Protein AF-A0A6G3WP24-F1 (afdb_monomer_lite)

pLDDT: mean 85.54, std 13.23, range [47.09, 96.5]

Radius of gyration: 17.15 Å; chains: 1; bounding box: 43×30×39 Å

Organism: NCBI:txid2706086

Sequence (92 aa):
MLHALGFPAAGGDRRLMAAVAIDTLGTGTWVPVSLLYFLRTTPLSLVDVGLALSVASLLALPLTAVAGQCVDRFGAKRVLQAGNVLQCAGFA

Secondary structure (DSSP, 8-state):
--GGG------S-HHHHHHHHHHHHHHHHHHHHHHHHHHHHSS--HHHHHHHHHHHHHHHHHHHHHHHHHHHHH-HHHHHHHHHHHHHHHH-

Foldseek 3Di:
DPVVPPDDPPPDDPPVVVVVVVVCVCVVVCLVVVLVCCVVPHPDDNVRSVVVVVVVVVVVVVVVVVLVVCCVVVNDPVSVVVVVVVVVVVVD

Structure (mmCIF, N/CA/C/O backbone):
data_AF-A0A6G3WP24-F1
#
_entry.id   AF-A0A6G3WP24-F1
#
loop_
_atom_site.group_PDB
_atom_site.id
_atom_site.type_symbol
_atom_site.label_atom_id
_atom_site.label_alt_id
_atom_site.label_comp_id
_atom_site.label_asym_id
_atom_site.label_entity_id
_atom_site.label_seq_id
_atom_site.pdbx_PDB_ins_code
_atom_site.Cartn_x
_atom_site.Cartn_y
_atom_site.Cartn_z
_atom_site.occupancy
_atom_site.B_iso_or_equiv
_atom_site.auth_seq_id
_atom_site.auth_comp_id
_atom_site.auth_asym_id
_atom_site.auth_atom_id
_atom_site.pdbx_PDB_model_num
ATOM 1 N N . MET A 1 1 ? 28.444 18.056 -6.933 1.00 47.75 1 MET A N 1
ATOM 2 C CA . MET A 1 1 ? 28.025 17.653 -5.569 1.00 47.75 1 MET A CA 1
ATOM 3 C C . MET A 1 1 ? 26.674 16.913 -5.498 1.00 47.75 1 MET A C 1
ATOM 5 O O . MET A 1 1 ? 26.225 16.645 -4.399 1.00 47.75 1 MET A O 1
ATOM 9 N N . LEU A 1 2 ? 26.046 16.498 -6.613 1.00 50.94 2 LEU A N 1
ATOM 10 C CA . LEU A 1 2 ? 24.771 15.743 -6.596 1.00 50.94 2 LEU A CA 1
ATOM 11 C C . LEU A 1 2 ? 24.930 14.225 -6.826 1.00 50.94 2 LEU A C 1
ATOM 13 O O . LEU A 1 2 ? 23.975 13.476 -6.682 1.00 50.94 2 LEU A O 1
ATOM 17 N N . HIS A 1 3 ? 26.143 13.763 -7.143 1.00 47.09 3 HIS A N 1
ATOM 18 C CA . HIS A 1 3 ? 26.437 12.357 -7.452 1.00 47.09 3 HIS A CA 1
ATOM 19 C C . HIS A 1 3 ? 26.738 11.493 -6.210 1.00 47.09 3 HIS A C 1
ATOM 21 O O . HIS A 1 3 ? 26.861 10.281 -6.321 1.00 47.09 3 HIS A O 1
ATOM 27 N N . ALA A 1 4 ? 26.861 12.108 -5.027 1.00 57.75 4 ALA A N 1
ATOM 28 C CA . ALA A 1 4 ? 27.170 11.416 -3.770 1.00 57.75 4 ALA A CA 1
ATOM 29 C C . ALA A 1 4 ? 25.919 10.905 -3.026 1.00 57.75 4 ALA A C 1
ATOM 31 O O . ALA A 1 4 ? 26.041 10.198 -2.035 1.00 57.75 4 ALA A O 1
ATOM 32 N N . LEU A 1 5 ? 24.720 11.256 -3.504 1.00 61.69 5 LEU A N 1
ATOM 33 C CA . LEU A 1 5 ? 23.438 10.914 -2.877 1.00 61.69 5 LEU A CA 1
ATOM 34 C C . LEU A 1 5 ? 22.806 9.619 -3.418 1.00 61.69 5 LEU A C 1
ATOM 36 O O . LEU A 1 5 ? 21.693 9.286 -3.032 1.00 61.69 5 LEU A O 1
ATOM 40 N N . GLY A 1 6 ? 23.484 8.888 -4.312 1.00 55.19 6 GLY A N 1
ATOM 41 C CA . GLY A 1 6 ? 22.972 7.612 -4.827 1.00 55.19 6 GLY A CA 1
ATOM 42 C C . GLY A 1 6 ? 21.742 7.742 -5.729 1.00 55.19 6 GLY A C 1
ATOM 43 O O . GLY A 1 6 ? 21.057 6.752 -5.973 1.00 55.19 6 GLY A O 1
ATOM 44 N N . PHE A 1 7 ? 21.454 8.939 -6.248 1.00 52.03 7 PHE A N 1
ATOM 45 C CA . PHE A 1 7 ? 20.438 9.087 -7.280 1.00 52.03 7 PHE A CA 1
ATOM 46 C C . PHE A 1 7 ? 20.913 8.345 -8.537 1.00 52.03 7 PHE A C 1
ATOM 48 O O . PHE A 1 7 ? 21.997 8.668 -9.038 1.00 52.03 7 PHE A O 1
ATOM 55 N N . PRO A 1 8 ? 20.151 7.363 -9.061 1.00 54.09 8 PRO A N 1
ATOM 56 C CA . PRO A 1 8 ? 20.447 6.797 -10.370 1.00 54.09 8 PRO A CA 1
ATOM 57 C C . PRO A 1 8 ? 20.532 7.950 -11.370 1.00 54.09 8 PRO A C 1
ATOM 59 O O . PRO A 1 8 ? 19.818 8.944 -11.217 1.00 54.09 8 PRO A O 1
ATOM 62 N N . ALA A 1 9 ? 21.420 7.846 -12.362 1.00 52.38 9 ALA A N 1
ATOM 63 C CA . ALA A 1 9 ? 21.593 8.843 -13.416 1.00 52.38 9 ALA A CA 1
ATOM 64 C C . ALA A 1 9 ? 20.325 8.922 -14.289 1.00 52.38 9 ALA A C 1
ATOM 66 O O . ALA A 1 9 ? 20.289 8.480 -15.431 1.00 52.38 9 ALA A O 1
ATOM 67 N N . ALA A 1 10 ? 19.249 9.465 -13.729 1.00 54.56 10 ALA A N 1
ATOM 68 C CA . ALA A 1 10 ? 17.978 9.699 -14.375 1.00 54.56 10 ALA A CA 1
ATOM 69 C C . ALA A 1 10 ? 18.069 11.035 -15.115 1.00 54.56 10 ALA A C 1
ATOM 71 O O . ALA A 1 10 ? 17.431 12.025 -14.756 1.00 54.56 10 ALA A O 1
ATOM 72 N N . GLY A 1 11 ? 18.896 11.070 -16.161 1.00 50.91 11 GLY A N 1
ATOM 73 C CA . GLY A 1 11 ? 18.672 12.013 -17.248 1.00 50.91 11 GLY A CA 1
ATOM 74 C C . GLY A 1 11 ? 17.336 11.648 -17.892 1.00 50.91 11 GLY A C 1
ATOM 75 O O . GLY A 1 11 ? 17.282 10.714 -18.682 1.00 50.91 11 GLY A O 1
ATOM 76 N N . GLY A 1 12 ? 16.245 12.301 -17.483 1.00 59.97 12 GLY A N 1
ATOM 77 C CA . GLY A 1 12 ? 14.917 11.989 -18.015 1.00 59.97 12 GLY A CA 1
ATOM 78 C C . GLY A 1 12 ? 13.761 12.724 -17.352 1.00 59.97 12 GLY A C 1
ATOM 79 O O . GLY A 1 12 ? 13.200 13.620 -17.964 1.00 59.97 12 GLY A O 1
ATOM 80 N N . ASP A 1 13 ? 13.388 12.398 -16.111 1.00 68.94 13 ASP A N 1
ATOM 81 C CA . ASP A 1 13 ? 12.090 12.858 -15.597 1.00 68.94 13 ASP A CA 1
ATOM 82 C C . ASP A 1 13 ? 12.098 13.223 -14.108 1.00 68.94 13 ASP A C 1
ATOM 84 O O . ASP A 1 13 ? 11.751 12.430 -13.231 1.00 68.94 13 ASP A O 1
ATOM 88 N N . ARG A 1 14 ? 12.362 14.508 -13.819 1.00 77.62 14 ARG A N 1
ATOM 89 C CA . ARG A 1 14 ? 12.018 15.145 -12.526 1.00 77.62 14 ARG A CA 1
ATOM 90 C C . ARG A 1 14 ? 10.566 14.870 -12.117 1.00 77.62 14 ARG A C 1
ATOM 92 O O . ARG A 1 14 ? 10.264 14.827 -10.930 1.00 77.62 14 ARG A O 1
ATOM 99 N N . ARG A 1 15 ? 9.679 14.677 -13.099 1.00 80.31 15 ARG A N 1
ATOM 100 C CA . ARG A 1 15 ? 8.270 14.315 -12.908 1.00 80.31 15 ARG A CA 1
ATOM 101 C C . ARG A 1 15 ? 8.093 12.938 -12.279 1.00 80.31 15 ARG A C 1
ATOM 103 O O . ARG A 1 15 ? 7.291 12.813 -11.364 1.00 80.31 15 ARG A O 1
ATOM 110 N N . LEU A 1 16 ? 8.852 11.938 -12.726 1.00 79.69 16 LEU A N 1
ATOM 111 C CA . LEU A 1 16 ? 8.801 10.591 -12.158 1.00 79.69 16 LEU A CA 1
ATOM 112 C C . LEU A 1 16 ? 9.283 10.608 -10.706 1.00 79.69 16 LEU A C 1
ATOM 114 O O . LEU A 1 16 ? 8.633 10.045 -9.835 1.00 79.69 16 LEU A O 1
ATOM 118 N N . MET A 1 17 ? 10.374 11.327 -10.437 1.00 81.88 17 MET A N 1
ATOM 119 C CA . MET A 1 17 ? 10.908 11.466 -9.080 1.00 81.88 17 MET A CA 1
ATOM 120 C C . MET A 1 17 ? 9.915 12.164 -8.148 1.00 81.88 17 MET A C 1
ATOM 122 O O . MET A 1 17 ? 9.692 11.701 -7.035 1.00 81.88 17 MET A O 1
ATOM 126 N N . ALA A 1 18 ? 9.275 13.243 -8.610 1.00 87.56 18 ALA A N 1
ATOM 127 C CA . ALA A 1 18 ? 8.226 13.914 -7.849 1.00 87.56 18 ALA A CA 1
ATOM 128 C C . ALA A 1 18 ? 7.016 12.997 -7.607 1.00 87.56 18 ALA A C 1
ATOM 130 O O . ALA A 1 18 ? 6.498 12.969 -6.496 1.00 87.56 18 ALA A O 1
ATOM 131 N N . ALA A 1 19 ? 6.594 12.223 -8.612 1.00 85.12 19 ALA A N 1
ATOM 132 C CA . ALA A 1 19 ? 5.488 11.280 -8.477 1.00 85.12 19 ALA A CA 1
ATOM 133 C C . ALA A 1 19 ? 5.792 10.191 -7.438 1.00 85.12 19 ALA A C 1
ATOM 135 O O . ALA A 1 19 ? 4.983 9.969 -6.545 1.00 85.12 19 ALA A O 1
ATOM 136 N N . VAL A 1 20 ? 6.980 9.581 -7.498 1.00 86.12 20 VAL A N 1
ATOM 137 C CA . VAL A 1 20 ? 7.421 8.572 -6.521 1.00 86.12 20 VAL A CA 1
ATOM 138 C C . VAL A 1 20 ? 7.551 9.173 -5.122 1.00 86.12 20 VAL A C 1
ATOM 140 O O . VAL A 1 20 ? 7.156 8.541 -4.145 1.00 86.12 20 VAL A O 1
ATOM 143 N N . ALA A 1 21 ? 8.062 10.402 -5.004 1.00 88.62 21 ALA A N 1
ATOM 144 C CA . ALA A 1 21 ? 8.154 11.086 -3.718 1.00 88.62 21 ALA A CA 1
ATOM 145 C C . ALA A 1 21 ? 6.767 11.325 -3.101 1.00 88.62 21 ALA A C 1
ATOM 147 O O . ALA A 1 21 ? 6.561 11.012 -1.932 1.00 88.62 21 ALA A O 1
ATOM 148 N N . ILE A 1 22 ? 5.813 11.838 -3.885 1.00 90.62 22 ILE A N 1
ATOM 149 C CA . ILE A 1 22 ? 4.430 12.058 -3.438 1.00 90.62 22 ILE A CA 1
ATOM 150 C C . ILE A 1 22 ? 3.783 10.732 -3.025 1.00 90.62 22 ILE A C 1
ATOM 152 O O . ILE A 1 22 ? 3.191 10.656 -1.950 1.00 90.62 22 ILE A O 1
ATOM 156 N N . ASP A 1 23 ? 3.935 9.693 -3.844 1.00 86.62 23 ASP A N 1
ATOM 157 C CA . ASP A 1 23 ? 3.390 8.357 -3.591 1.00 86.62 23 ASP A CA 1
ATOM 158 C C . ASP A 1 23 ? 3.939 7.743 -2.293 1.00 86.62 23 ASP A C 1
ATOM 160 O O . ASP A 1 23 ? 3.180 7.298 -1.428 1.00 86.62 23 ASP A O 1
ATOM 164 N N . THR A 1 24 ? 5.259 7.811 -2.102 1.00 87.25 24 THR A N 1
ATOM 165 C CA . THR A 1 24 ? 5.923 7.254 -0.916 1.00 87.25 24 THR A CA 1
ATOM 166 C C . THR A 1 24 ? 5.545 8.030 0.346 1.00 87.25 24 THR A C 1
ATOM 168 O O . THR A 1 24 ? 5.301 7.427 1.391 1.00 87.25 24 THR A O 1
ATOM 171 N N . LEU A 1 25 ? 5.454 9.363 0.264 1.00 92.06 25 LEU A N 1
ATOM 172 C CA . LEU A 1 25 ? 5.019 10.202 1.384 1.00 92.06 25 LEU A CA 1
ATOM 173 C C . LEU A 1 25 ? 3.565 9.925 1.764 1.00 92.06 25 LEU A C 1
ATOM 175 O O . LEU A 1 25 ? 3.267 9.767 2.950 1.00 92.06 25 LEU A O 1
ATOM 179 N N . GLY A 1 26 ? 2.673 9.842 0.774 1.00 87.62 26 GLY A N 1
ATOM 180 C CA . GLY A 1 26 ? 1.267 9.517 0.992 1.00 87.62 26 GLY A CA 1
ATOM 181 C C . GLY A 1 26 ? 1.112 8.154 1.659 1.00 87.62 26 GLY A C 1
ATOM 182 O O . GLY A 1 26 ? 0.528 8.057 2.738 1.00 87.62 26 GLY A O 1
ATOM 183 N N . THR A 1 27 ? 1.726 7.125 1.075 1.00 86.44 27 THR A N 1
ATOM 184 C CA . THR A 1 27 ? 1.674 5.750 1.591 1.00 86.44 27 THR A CA 1
ATOM 185 C C . THR A 1 27 ? 2.279 5.639 2.993 1.00 86.44 27 THR A C 1
ATOM 187 O O . THR A 1 27 ? 1.676 5.038 3.883 1.00 86.44 27 THR A O 1
ATOM 190 N N . GLY A 1 28 ? 3.437 6.266 3.232 1.00 87.50 28 GLY A N 1
ATOM 191 C CA . GLY A 1 28 ? 4.110 6.242 4.533 1.00 87.50 28 GLY A CA 1
ATOM 192 C C . GLY A 1 28 ? 3.341 6.976 5.634 1.00 87.50 28 GLY A C 1
ATOM 193 O O . GLY A 1 28 ? 3.348 6.545 6.786 1.00 87.50 28 GLY A O 1
ATOM 194 N N . THR A 1 29 ? 2.638 8.056 5.284 1.00 91.88 29 THR A N 1
ATOM 195 C CA . THR A 1 29 ? 1.833 8.835 6.240 1.00 91.88 29 THR A CA 1
ATOM 196 C C . THR A 1 29 ? 0.487 8.175 6.523 1.00 91.88 29 THR A C 1
ATOM 198 O O . THR A 1 29 ? -0.055 8.325 7.618 1.00 91.88 29 THR A O 1
ATOM 201 N N . TRP A 1 30 ? -0.055 7.425 5.563 1.00 88.88 30 TRP A N 1
ATOM 202 C CA . TRP A 1 30 ? -1.372 6.810 5.685 1.00 88.88 30 TRP A CA 1
ATOM 203 C C . TRP A 1 30 ? -1.457 5.835 6.865 1.00 88.88 30 TRP A C 1
ATOM 205 O O . TRP A 1 30 ? -2.362 5.971 7.681 1.00 88.88 30 TRP A O 1
ATOM 215 N N . VAL A 1 31 ? -0.487 4.927 7.020 1.00 88.56 31 VAL A N 1
ATOM 216 C CA . VAL A 1 31 ? -0.490 3.884 8.068 1.00 88.56 31 VAL A CA 1
ATOM 217 C C . VAL A 1 31 ? -0.628 4.436 9.501 1.00 88.56 31 VAL A C 1
ATOM 219 O O . VAL A 1 31 ? -1.521 3.988 10.228 1.00 88.56 31 VAL A O 1
ATOM 222 N N . PRO A 1 32 ? 0.207 5.392 9.964 1.00 90.94 32 PRO A N 1
ATOM 223 C CA . PRO A 1 32 ? 0.064 5.938 11.314 1.00 90.94 32 PRO A CA 1
ATOM 224 C C . PRO A 1 32 ? -1.229 6.745 11.485 1.00 90.94 32 PRO A C 1
ATOM 226 O O . PRO A 1 32 ? -1.855 6.681 12.545 1.00 90.94 32 PRO A O 1
ATOM 229 N N . VAL A 1 33 ? -1.661 7.473 10.450 1.00 92.50 33 VAL A N 1
ATOM 230 C CA . VAL A 1 33 ? -2.905 8.256 10.489 1.00 92.50 33 VAL A CA 1
ATOM 231 C C . VAL A 1 33 ? -4.128 7.341 10.577 1.00 92.50 33 VAL A C 1
ATOM 233 O O . VAL A 1 33 ? -4.994 7.573 11.422 1.00 92.50 33 VAL A O 1
ATOM 236 N N . SER A 1 34 ? -4.191 6.277 9.771 1.00 88.94 34 SER A N 1
ATOM 237 C CA . SER A 1 34 ? -5.294 5.311 9.789 1.00 88.94 34 SER A CA 1
ATOM 238 C C . SER A 1 34 ? -5.364 4.561 11.115 1.00 88.94 34 SER A C 1
ATOM 240 O O . SER A 1 34 ? -6.451 4.372 11.655 1.00 88.94 34 SER A O 1
ATOM 242 N N . LEU A 1 35 ? -4.213 4.180 11.680 1.00 91.12 35 LEU A N 1
ATOM 243 C CA . LEU A 1 35 ? -4.144 3.523 12.986 1.00 91.12 35 LEU A CA 1
ATOM 244 C C . LEU A 1 35 ? -4.757 4.401 14.086 1.00 91.12 35 LEU A C 1
ATOM 246 O O . LEU A 1 35 ? -5.622 3.943 14.833 1.00 91.12 35 LEU A O 1
ATOM 250 N N . LEU A 1 36 ? -4.340 5.669 14.165 1.00 92.50 36 LEU A N 1
ATOM 251 C CA . LEU A 1 36 ? -4.884 6.615 15.141 1.00 92.50 36 LEU A CA 1
ATOM 252 C C . LEU A 1 36 ? -6.369 6.890 14.909 1.00 92.50 36 LEU A C 1
ATOM 254 O O . LEU A 1 36 ? -7.118 6.985 15.880 1.00 92.50 36 LEU A O 1
ATOM 258 N N . TYR A 1 37 ? -6.790 7.002 13.648 1.00 92.06 37 TYR A N 1
ATOM 259 C CA . TYR A 1 37 ? -8.195 7.161 13.295 1.00 92.06 37 TYR A CA 1
ATOM 260 C C . TYR A 1 37 ? -9.018 5.988 13.831 1.00 92.06 37 TYR A C 1
ATOM 262 O O . TYR A 1 37 ? -9.882 6.212 14.673 1.00 92.06 37 TYR A O 1
ATOM 270 N N . PHE A 1 38 ? -8.700 4.747 13.450 1.00 90.94 38 PHE A N 1
ATOM 271 C CA . PHE A 1 38 ? -9.479 3.575 13.860 1.00 90.94 38 PHE A CA 1
ATOM 272 C C . PHE A 1 38 ? -9.542 3.399 15.378 1.00 90.94 38 PHE A C 1
ATOM 274 O O . PHE A 1 38 ? -10.608 3.093 15.901 1.00 90.94 38 PHE A O 1
ATOM 281 N N . LEU A 1 39 ? -8.448 3.670 16.093 1.00 92.06 39 LEU A N 1
ATOM 282 C CA . LEU A 1 39 ? -8.419 3.602 17.558 1.00 92.06 39 LEU A CA 1
ATOM 283 C C . LEU A 1 39 ? -9.243 4.694 18.252 1.00 92.06 39 LEU A C 1
ATOM 285 O O . LEU A 1 39 ? -9.663 4.517 19.394 1.00 92.06 39 LEU A O 1
ATOM 289 N N . ARG A 1 40 ? -9.419 5.855 17.612 1.00 93.06 40 ARG A N 1
ATOM 290 C CA . ARG A 1 40 ? -10.129 7.005 18.195 1.00 93.06 40 ARG A CA 1
ATOM 291 C C . ARG A 1 40 ? -11.595 7.074 17.792 1.00 93.06 40 ARG A C 1
ATOM 293 O O . ARG A 1 40 ? -12.386 7.618 18.557 1.00 93.06 40 ARG A O 1
ATOM 300 N N . THR A 1 41 ? -11.945 6.594 16.602 1.00 92.94 41 THR A N 1
ATOM 301 C CA . THR A 1 41 ? -13.285 6.760 16.016 1.00 92.94 4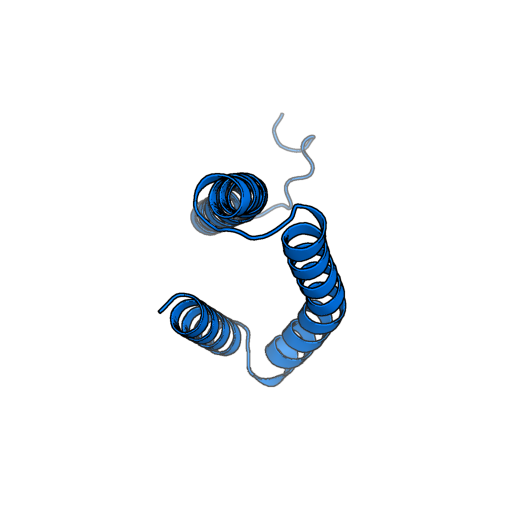1 THR A CA 1
ATOM 302 C C . THR A 1 41 ? -14.089 5.469 15.968 1.00 92.94 41 THR A C 1
ATOM 304 O O . THR A 1 41 ? -15.307 5.526 15.824 1.00 92.94 41 THR A O 1
ATOM 307 N N . THR A 1 42 ? -13.437 4.312 16.094 1.00 89.62 42 THR A N 1
ATOM 308 C CA . THR A 1 42 ? -14.065 2.994 15.950 1.00 89.62 42 THR A CA 1
ATOM 309 C C . THR A 1 42 ? -13.858 2.190 17.240 1.00 89.62 42 THR A C 1
ATOM 311 O O . THR A 1 42 ? -12.841 2.369 17.905 1.00 89.62 42 THR A O 1
ATOM 314 N N . PRO A 1 43 ? -14.765 1.272 17.621 1.00 88.38 43 PRO A N 1
ATOM 315 C CA . PRO A 1 43 ? -14.571 0.389 18.782 1.00 88.38 43 PRO A CA 1
ATOM 316 C C . PRO A 1 43 ? -13.490 -0.698 18.589 1.00 88.38 43 PRO A C 1
ATOM 318 O O . PRO A 1 43 ? -13.476 -1.67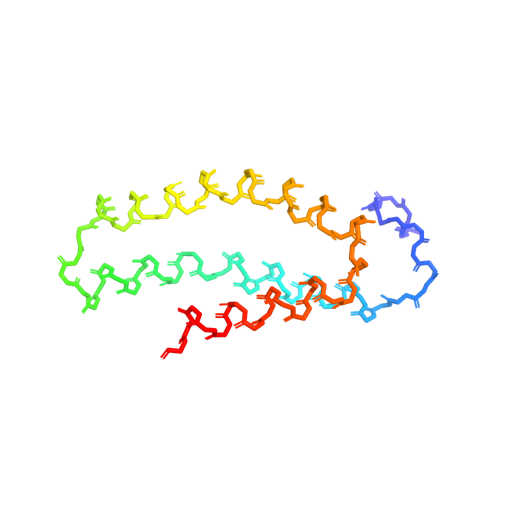9 19.329 1.00 88.38 43 PRO A O 1
ATOM 321 N N . LEU A 1 44 ? -12.607 -0.566 17.592 1.00 90.69 44 LEU A N 1
ATOM 322 C CA . LEU A 1 44 ? -11.562 -1.547 17.299 1.00 90.69 44 LEU A CA 1
ATOM 323 C C . LEU A 1 44 ? -10.436 -1.463 18.331 1.00 90.69 44 LEU A C 1
ATOM 325 O O . LEU A 1 44 ? -9.989 -0.373 18.696 1.00 90.69 44 LEU A O 1
ATOM 329 N N . SER A 1 45 ? -9.940 -2.619 18.774 1.00 91.62 45 SER A N 1
ATOM 330 C CA . SER A 1 45 ? -8.790 -2.664 19.673 1.00 91.62 45 SER A CA 1
ATOM 331 C C . SER A 1 45 ? -7.474 -2.443 18.915 1.00 91.62 45 SER A C 1
ATOM 333 O O . SER A 1 45 ? -7.380 -2.644 17.702 1.00 91.62 45 SER A O 1
ATOM 335 N N . LEU A 1 46 ? -6.408 -2.090 19.643 1.00 90.75 46 LEU A N 1
ATOM 336 C CA . LEU A 1 46 ? -5.050 -2.016 19.083 1.00 90.75 46 LEU A CA 1
ATOM 337 C C . LEU A 1 46 ? -4.601 -3.341 18.467 1.00 90.75 46 LEU A C 1
ATOM 339 O O . LEU A 1 46 ? -3.871 -3.339 17.477 1.00 90.75 46 LEU A O 1
ATOM 343 N N . VAL A 1 47 ? -5.055 -4.458 19.033 1.00 94.31 47 VAL A N 1
ATOM 344 C CA . VAL A 1 47 ? -4.747 -5.791 18.521 1.00 94.31 47 VAL A CA 1
ATOM 345 C C . VAL A 1 47 ? -5.411 -5.998 17.162 1.00 94.31 47 VAL A C 1
ATOM 347 O O . VAL A 1 47 ? -4.730 -6.417 16.235 1.00 94.31 47 VAL A O 1
ATOM 350 N N . ASP A 1 48 ? -6.685 -5.631 17.001 1.00 93.31 48 ASP A N 1
ATOM 351 C CA . ASP A 1 48 ? -7.412 -5.823 15.736 1.00 93.31 48 ASP A CA 1
ATOM 352 C C . ASP A 1 48 ? -6.802 -4.998 14.598 1.00 93.31 48 ASP A C 1
ATOM 354 O O . ASP A 1 48 ? -6.512 -5.524 13.521 1.00 93.31 48 ASP A O 1
ATOM 358 N N . VAL A 1 49 ? -6.547 -3.708 14.847 1.00 93.06 49 VAL A N 1
ATOM 359 C CA . VAL A 1 49 ? -5.954 -2.822 13.833 1.00 93.06 49 VAL A CA 1
ATOM 360 C C . VAL A 1 49 ? -4.507 -3.231 13.540 1.00 93.06 49 VAL A C 1
ATOM 362 O O . VAL A 1 49 ? -4.100 -3.284 12.379 1.00 93.06 49 VAL A O 1
ATOM 365 N N . GLY A 1 50 ? -3.733 -3.579 14.573 1.00 91.62 50 GLY A N 1
ATOM 366 C CA . GLY A 1 50 ? -2.359 -4.058 14.420 1.00 91.62 50 GLY A CA 1
ATOM 367 C C . GLY A 1 50 ? -2.272 -5.366 13.629 1.00 91.62 50 GLY A C 1
ATOM 368 O O . GLY A 1 50 ? -1.407 -5.501 12.759 1.00 91.62 50 GLY A O 1
ATOM 369 N N . LEU A 1 51 ? -3.191 -6.306 13.868 1.00 95.56 51 LEU A N 1
ATOM 370 C CA . LEU A 1 51 ? -3.295 -7.550 13.105 1.00 95.56 51 LEU A CA 1
ATOM 371 C C . LEU A 1 51 ? -3.668 -7.279 11.649 1.00 95.56 51 LEU A C 1
ATOM 373 O O . LEU A 1 51 ? -3.011 -7.816 10.760 1.00 95.56 51 LEU A O 1
ATOM 377 N N . ALA A 1 52 ? -4.653 -6.416 11.391 1.00 93.19 52 ALA A N 1
ATOM 378 C CA . ALA A 1 52 ? -5.039 -6.050 10.029 1.00 93.19 52 ALA A CA 1
ATOM 379 C C . ALA A 1 52 ? -3.858 -5.454 9.242 1.00 93.19 52 ALA A C 1
ATOM 381 O O . ALA A 1 52 ? -3.577 -5.891 8.124 1.00 93.19 52 ALA A O 1
ATOM 382 N N . LEU A 1 53 ? -3.110 -4.521 9.846 1.00 92.19 53 LEU A N 1
ATOM 383 C CA . LEU A 1 53 ? -1.912 -3.927 9.240 1.00 92.19 53 LEU A CA 1
ATOM 384 C C . LEU A 1 53 ? -0.793 -4.955 9.021 1.00 92.19 53 LEU A C 1
ATOM 386 O O . LEU A 1 53 ? -0.109 -4.919 7.994 1.00 92.19 53 LEU A O 1
ATOM 390 N N . SER A 1 54 ? -0.617 -5.887 9.959 1.00 94.12 54 SER A N 1
ATOM 391 C CA . SER A 1 54 ? 0.393 -6.948 9.860 1.00 94.12 54 SER A CA 1
ATOM 392 C C . SER A 1 54 ? 0.067 -7.928 8.737 1.00 94.12 54 SER A C 1
ATOM 394 O O . SER A 1 54 ? 0.936 -8.240 7.925 1.00 94.12 54 SER A O 1
ATOM 396 N N . VAL A 1 55 ? -1.191 -8.369 8.645 1.00 96.50 55 VAL A N 1
ATOM 397 C CA . VAL A 1 55 ? -1.671 -9.242 7.567 1.00 96.50 55 VAL A CA 1
ATOM 398 C C . VAL A 1 55 ? -1.556 -8.531 6.222 1.00 96.50 55 VAL A C 1
ATOM 400 O O . VAL A 1 55 ? -1.035 -9.117 5.276 1.00 96.50 55 VAL A O 1
ATOM 403 N N . ALA A 1 56 ? -1.955 -7.259 6.136 1.00 92.25 56 ALA A N 1
ATOM 404 C CA . ALA A 1 56 ? -1.801 -6.469 4.917 1.00 92.25 56 ALA A CA 1
ATOM 405 C C . ALA A 1 56 ? -0.329 -6.375 4.478 1.00 92.25 56 ALA A C 1
ATOM 407 O O . ALA A 1 56 ? -0.018 -6.625 3.315 1.00 92.25 56 ALA A O 1
ATOM 408 N N . SER A 1 57 ? 0.586 -6.096 5.411 1.00 91.25 57 SER A N 1
ATOM 409 C CA . SER A 1 57 ? 2.029 -6.028 5.131 1.00 91.25 57 SER A CA 1
ATOM 410 C C . SER A 1 57 ? 2.598 -7.381 4.702 1.00 91.25 57 SER A C 1
ATOM 412 O O . SER A 1 57 ? 3.394 -7.454 3.767 1.00 91.25 57 SER A O 1
ATOM 414 N N . LEU A 1 58 ? 2.159 -8.467 5.344 1.00 96.19 58 LEU A N 1
ATOM 415 C CA . LEU A 1 58 ? 2.571 -9.823 4.998 1.00 96.19 58 LEU A CA 1
ATOM 416 C C . LEU A 1 58 ? 2.108 -10.211 3.590 1.00 96.19 58 LEU A C 1
ATOM 418 O O . LEU A 1 58 ? 2.870 -10.831 2.855 1.00 96.19 58 LEU A O 1
ATOM 422 N N . LEU A 1 59 ? 0.891 -9.823 3.203 1.00 95.31 59 LEU A N 1
ATOM 423 C CA . LEU A 1 59 ? 0.352 -10.048 1.861 1.00 95.31 59 LEU A CA 1
ATOM 424 C C . LEU A 1 59 ? 1.006 -9.146 0.809 1.00 95.31 59 LEU A C 1
ATOM 426 O O . LEU A 1 59 ? 1.172 -9.572 -0.334 1.00 95.31 59 LEU A O 1
ATOM 430 N N . ALA A 1 60 ? 1.420 -7.930 1.177 1.00 90.56 60 ALA A N 1
ATOM 431 C CA . ALA A 1 60 ? 2.098 -7.012 0.266 1.00 90.56 60 ALA A CA 1
ATOM 432 C C . ALA A 1 60 ? 3.406 -7.607 -0.287 1.00 90.56 60 ALA A C 1
ATOM 434 O O . ALA A 1 60 ? 3.704 -7.435 -1.469 1.00 90.56 60 ALA A O 1
ATOM 435 N N . LEU A 1 61 ? 4.151 -8.368 0.524 1.00 93.31 61 LEU A N 1
ATOM 436 C CA . LEU A 1 61 ? 5.405 -9.010 0.112 1.00 93.31 61 LEU A CA 1
ATOM 437 C C . LEU A 1 61 ? 5.246 -9.908 -1.135 1.00 93.31 61 LEU A C 1
ATOM 439 O O . LEU A 1 61 ? 5.839 -9.584 -2.166 1.00 93.31 61 LEU A O 1
ATOM 443 N N . PRO A 1 62 ? 4.441 -10.990 -1.130 1.00 95.19 62 PRO A N 1
ATOM 444 C CA . PRO A 1 62 ? 4.243 -11.807 -2.324 1.00 95.19 62 PRO A CA 1
ATOM 445 C C . PRO A 1 62 ? 3.524 -11.040 -3.440 1.00 95.19 62 PRO A C 1
ATOM 447 O O . PRO A 1 62 ? 3.827 -11.260 -4.613 1.00 95.19 62 PRO A O 1
ATOM 450 N N . LEU A 1 63 ? 2.618 -10.111 -3.107 1.00 92.12 63 LEU A N 1
ATOM 451 C CA . LEU A 1 63 ? 1.913 -9.300 -4.104 1.00 92.12 63 LEU A CA 1
ATOM 452 C C . LEU A 1 63 ? 2.869 -8.442 -4.938 1.00 92.12 63 LEU A C 1
ATOM 454 O O . LEU A 1 63 ? 2.656 -8.326 -6.142 1.00 92.12 63 LEU A O 1
ATOM 458 N N . THR A 1 64 ? 3.939 -7.892 -4.354 1.00 90.50 64 THR A N 1
ATOM 459 C CA . THR A 1 64 ? 4.942 -7.135 -5.128 1.00 90.50 64 THR A CA 1
ATOM 460 C C . THR A 1 64 ? 5.678 -8.009 -6.144 1.00 90.50 64 THR A C 1
ATOM 462 O O . THR A 1 64 ? 5.862 -7.592 -7.288 1.00 90.50 64 THR A O 1
ATOM 465 N N . ALA A 1 65 ? 6.027 -9.247 -5.781 1.00 93.62 65 ALA A N 1
ATOM 466 C CA . ALA A 1 65 ? 6.647 -10.194 -6.707 1.00 93.62 65 ALA A CA 1
ATOM 467 C C . ALA A 1 65 ? 5.688 -10.588 -7.845 1.00 93.62 65 ALA A C 1
ATOM 469 O O . ALA A 1 65 ? 6.074 -10.587 -9.016 1.00 93.62 65 ALA A O 1
ATOM 470 N N . VAL A 1 66 ? 4.422 -10.866 -7.517 1.00 94.06 66 VAL A N 1
ATOM 471 C CA . VAL A 1 66 ? 3.379 -11.172 -8.511 1.00 94.06 66 VAL A CA 1
ATOM 472 C C . VAL A 1 66 ? 3.129 -9.973 -9.428 1.00 94.06 66 VAL A C 1
ATOM 474 O O . VAL A 1 66 ? 3.042 -10.140 -10.642 1.00 94.06 66 VAL A O 1
ATOM 477 N N . ALA A 1 67 ? 3.078 -8.758 -8.879 1.00 90.50 67 ALA A N 1
ATOM 478 C CA . ALA A 1 67 ? 2.927 -7.536 -9.658 1.00 90.50 67 ALA A CA 1
ATOM 479 C C . ALA A 1 67 ? 4.089 -7.349 -10.644 1.00 90.50 67 ALA A C 1
ATOM 481 O O . ALA A 1 67 ? 3.837 -7.012 -11.799 1.00 90.50 67 ALA A O 1
ATOM 482 N N . GLY A 1 68 ? 5.330 -7.642 -10.238 1.00 92.06 68 GLY A N 1
ATOM 483 C CA . GLY A 1 68 ? 6.491 -7.659 -11.136 1.00 92.06 68 GLY A CA 1
ATOM 484 C C . GLY A 1 68 ? 6.312 -8.633 -12.305 1.00 92.06 68 GLY A C 1
ATOM 485 O O . GLY A 1 68 ? 6.407 -8.233 -13.461 1.00 92.06 68 GLY A O 1
ATOM 486 N N . GLN A 1 69 ? 5.906 -9.876 -12.023 1.00 94.44 69 GLN A N 1
ATOM 487 C CA . GLN A 1 69 ? 5.616 -10.867 -13.072 1.00 94.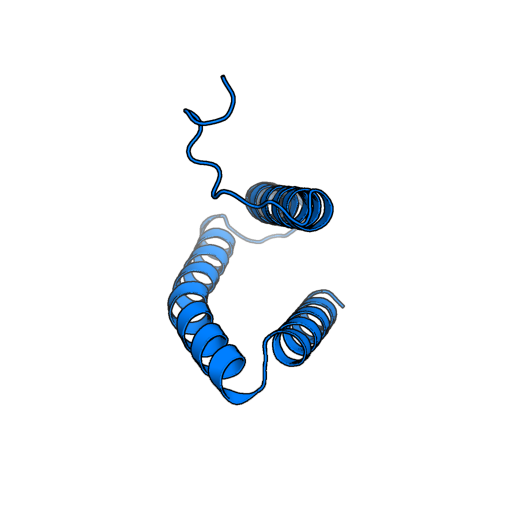44 69 GLN A CA 1
ATOM 488 C C . GLN A 1 69 ? 4.480 -10.423 -14.011 1.00 94.44 69 GLN A C 1
ATOM 490 O O . GLN A 1 69 ? 4.516 -10.679 -15.218 1.00 94.44 69 GLN A O 1
ATOM 495 N N . CYS A 1 70 ? 3.455 -9.758 -13.474 1.00 93.50 70 CYS A N 1
ATOM 496 C CA . CYS A 1 70 ? 2.385 -9.171 -14.274 1.00 93.50 70 CYS A CA 1
ATOM 497 C C . CYS A 1 70 ? 2.905 -8.035 -15.161 1.00 93.50 70 CYS A C 1
ATOM 499 O O . CYS A 1 70 ? 2.503 -7.952 -16.322 1.00 93.50 70 CYS A O 1
ATOM 501 N N . VAL A 1 71 ? 3.789 -7.175 -14.647 1.00 95.50 71 VAL A N 1
ATOM 502 C CA . VAL A 1 71 ? 4.426 -6.100 -15.424 1.00 95.50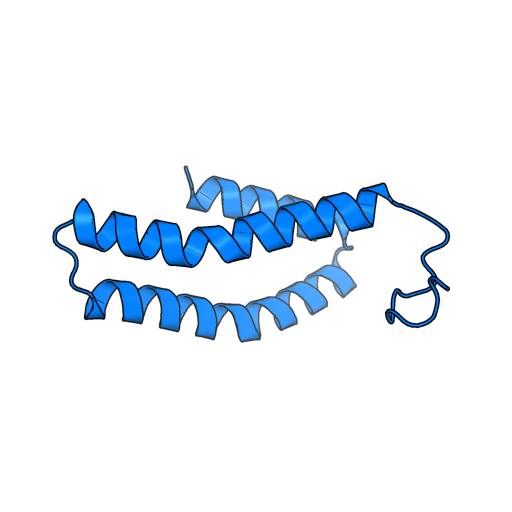 71 VAL A CA 1
ATOM 503 C C . VAL A 1 71 ? 5.236 -6.684 -16.577 1.00 95.50 71 VAL A C 1
ATOM 505 O O . VAL A 1 71 ? 5.084 -6.212 -17.705 1.00 95.50 71 VAL A O 1
ATOM 508 N N . ASP A 1 72 ? 5.999 -7.747 -16.325 1.00 94.50 72 ASP A N 1
ATOM 509 C CA . ASP A 1 72 ? 6.822 -8.407 -17.342 1.00 94.50 72 ASP A CA 1
ATOM 510 C C . ASP A 1 72 ? 5.974 -9.022 -18.469 1.00 94.50 72 ASP A C 1
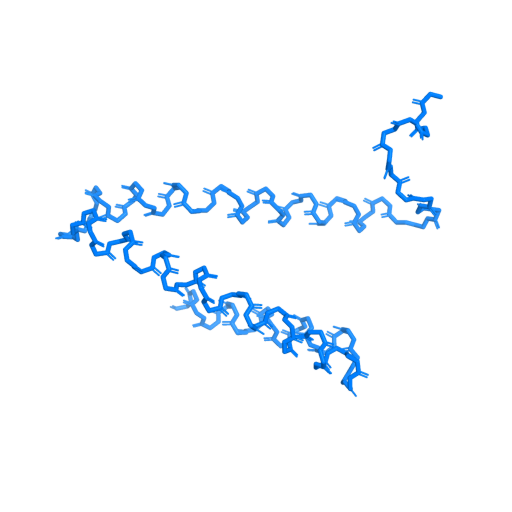ATOM 512 O O . ASP A 1 72 ? 6.380 -9.019 -19.631 1.00 94.50 72 ASP A O 1
ATOM 516 N N . ARG A 1 73 ? 4.769 -9.519 -18.151 1.00 94.69 73 ARG A N 1
ATOM 517 C CA . ARG A 1 73 ? 3.867 -10.158 -19.130 1.00 94.69 73 ARG A CA 1
ATOM 518 C C . ARG A 1 73 ? 2.927 -9.193 -19.850 1.00 94.69 73 ARG A C 1
ATOM 520 O O . ARG A 1 73 ? 2.667 -9.370 -21.037 1.00 94.69 73 ARG A O 1
ATOM 527 N N . PHE A 1 74 ? 2.367 -8.215 -19.143 1.00 93.06 74 PHE A N 1
ATOM 528 C CA . PHE A 1 74 ? 1.279 -7.360 -19.644 1.00 93.06 74 PHE A CA 1
ATOM 529 C C . PHE A 1 74 ? 1.699 -5.905 -19.890 1.00 93.06 74 PHE A C 1
ATOM 531 O O . PHE A 1 74 ? 0.920 -5.125 -20.451 1.00 93.06 74 PHE A O 1
ATOM 538 N N . GLY A 1 75 ? 2.924 -5.545 -19.500 1.00 89.56 75 GLY A N 1
ATOM 539 C CA . GLY A 1 75 ? 3.492 -4.209 -19.622 1.00 89.56 75 GLY A CA 1
ATOM 540 C C . GLY A 1 75 ? 3.123 -3.280 -18.461 1.00 89.56 75 GLY A C 1
ATOM 541 O O . GLY A 1 75 ? 1.997 -3.274 -17.957 1.00 89.56 75 GLY A O 1
ATOM 542 N N . ALA A 1 76 ? 4.071 -2.416 -18.084 1.00 89.00 76 ALA A N 1
ATOM 543 C CA . ALA A 1 76 ? 3.983 -1.550 -16.904 1.00 89.00 76 ALA A CA 1
ATOM 544 C C . ALA A 1 76 ? 2.732 -0.655 -16.868 1.00 89.00 76 ALA A C 1
ATOM 546 O O . ALA A 1 76 ? 2.074 -0.542 -15.837 1.00 89.00 76 ALA A O 1
ATOM 547 N N . LYS A 1 77 ? 2.357 -0.046 -18.002 1.00 89.75 77 LYS A N 1
ATOM 548 C CA . LYS A 1 77 ? 1.242 0.915 -18.055 1.00 89.75 77 LYS A CA 1
ATOM 549 C C . LYS A 1 77 ? -0.108 0.283 -17.697 1.00 89.75 77 LYS A C 1
ATOM 551 O O . LYS A 1 77 ? -0.867 0.877 -16.939 1.00 89.75 77 LYS A O 1
ATOM 556 N N . ARG A 1 78 ? -0.412 -0.903 -18.240 1.00 91.50 78 ARG A N 1
ATOM 557 C CA . ARG A 1 78 ? -1.700 -1.583 -18.012 1.00 91.50 78 ARG A CA 1
ATOM 558 C C . ARG A 1 78 ? -1.818 -2.073 -16.575 1.00 91.50 78 ARG A C 1
ATOM 560 O O . ARG A 1 78 ? -2.859 -1.889 -15.956 1.00 91.50 78 ARG A O 1
ATOM 567 N N . VAL A 1 79 ? -0.737 -2.642 -16.044 1.00 93.62 79 VAL A N 1
ATOM 568 C CA . VAL A 1 79 ? -0.699 -3.132 -14.662 1.00 93.62 79 VAL A CA 1
ATOM 569 C C . VAL A 1 79 ? -0.830 -1.978 -13.671 1.00 93.62 79 VAL A C 1
ATOM 571 O O . VAL A 1 79 ? -1.612 -2.079 -12.732 1.00 93.62 79 VAL A O 1
ATOM 574 N N . LEU A 1 80 ? -0.165 -0.846 -13.923 1.00 90.50 80 LEU A N 1
ATOM 575 C CA . LEU A 1 80 ? -0.302 0.348 -13.088 1.00 90.50 80 LEU A CA 1
ATOM 576 C C . LEU A 1 80 ? -1.737 0.897 -13.093 1.00 90.50 80 LEU A C 1
ATOM 578 O O . LEU A 1 80 ? -2.263 1.251 -12.041 1.00 90.50 80 LEU A O 1
ATOM 582 N N . GLN A 1 81 ? -2.391 0.958 -14.257 1.00 93.38 81 GLN A N 1
ATOM 583 C CA . GLN A 1 81 ? -3.791 1.390 -14.349 1.00 93.38 81 GLN A CA 1
ATOM 584 C C . GLN A 1 81 ? -4.727 0.443 -13.591 1.00 93.38 81 GLN A C 1
ATOM 586 O O . GLN A 1 81 ? -5.564 0.910 -12.823 1.00 93.38 81 GLN A O 1
ATOM 591 N N . ALA A 1 82 ? -4.556 -0.871 -13.757 1.00 94.06 82 ALA A N 1
ATOM 592 C CA . ALA A 1 82 ? -5.339 -1.869 -13.033 1.00 94.06 82 ALA A CA 1
ATOM 593 C C . ALA A 1 82 ? -5.133 -1.771 -11.513 1.00 94.06 82 ALA A C 1
ATOM 595 O O . ALA A 1 82 ? -6.105 -1.824 -10.766 1.00 94.06 82 ALA A O 1
ATOM 596 N N . GLY A 1 83 ? -3.892 -1.559 -11.060 1.00 91.12 83 GLY A N 1
ATOM 597 C CA . GLY A 1 83 ? -3.572 -1.347 -9.648 1.00 91.12 83 GLY A CA 1
ATOM 598 C C . GLY A 1 83 ? -4.249 -0.104 -9.068 1.00 91.12 83 GLY A C 1
ATOM 599 O O . GLY A 1 83 ? -4.838 -0.178 -7.995 1.00 91.12 83 GLY A O 1
ATOM 600 N N . ASN A 1 84 ? -4.251 1.012 -9.805 1.00 90.88 84 ASN A N 1
ATOM 601 C CA . ASN A 1 84 ? -4.962 2.223 -9.384 1.00 90.88 84 ASN A CA 1
ATOM 602 C C . ASN A 1 84 ? -6.482 2.007 -9.317 1.00 90.88 84 ASN A C 1
ATOM 604 O O . ASN A 1 84 ? -7.111 2.432 -8.355 1.00 90.88 84 ASN A O 1
ATOM 608 N N . VAL A 1 85 ? -7.077 1.310 -10.292 1.00 94.81 85 VAL A N 1
ATOM 609 C CA . VAL A 1 85 ? -8.515 0.977 -10.263 1.00 94.81 85 VAL A CA 1
ATOM 610 C C . VAL A 1 85 ? -8.848 0.075 -9.075 1.00 94.81 85 VAL A C 1
ATOM 612 O O . VAL A 1 85 ? -9.842 0.314 -8.395 1.00 94.81 85 VAL A O 1
ATOM 615 N N . LEU A 1 86 ? -8.007 -0.922 -8.793 1.00 92.94 86 LEU A N 1
ATOM 616 C CA . LEU A 1 86 ? -8.157 -1.787 -7.624 1.00 92.94 86 LEU A CA 1
ATOM 6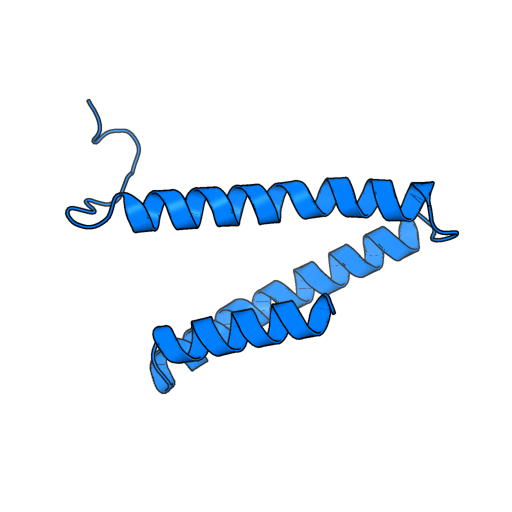17 C C . LEU A 1 86 ? -8.078 -0.984 -6.320 1.00 92.94 86 LEU A C 1
ATOM 619 O O . LEU A 1 86 ? -8.879 -1.203 -5.417 1.00 92.94 86 LEU A O 1
ATOM 623 N N . GLN A 1 87 ? -7.148 -0.031 -6.236 1.00 88.62 87 GLN A N 1
ATOM 624 C CA . GLN A 1 87 ? -7.012 0.843 -5.076 1.00 88.62 87 GLN A CA 1
ATOM 625 C C . GLN A 1 87 ? -8.239 1.751 -4.911 1.00 88.62 87 GLN A C 1
ATOM 627 O O . GLN A 1 87 ? -8.775 1.838 -3.811 1.00 88.62 87 GLN A O 1
ATOM 632 N N . CYS A 1 88 ? -8.746 2.350 -5.995 1.00 91.94 88 CYS A N 1
ATOM 633 C CA . CYS A 1 88 ? -10.006 3.096 -5.967 1.00 91.94 88 CYS A CA 1
ATOM 634 C C . CYS A 1 88 ? -11.171 2.224 -5.492 1.00 91.94 88 CYS A C 1
ATOM 636 O O . CYS A 1 88 ? -11.937 2.667 -4.648 1.00 91.94 88 CYS A O 1
ATOM 638 N N . ALA A 1 89 ? -11.289 0.992 -5.990 1.00 93.81 89 ALA A N 1
ATOM 639 C CA . ALA A 1 89 ? -12.338 0.068 -5.566 1.00 93.81 89 ALA A CA 1
ATOM 640 C C . ALA A 1 89 ? -12.214 -0.337 -4.088 1.00 93.81 89 ALA A C 1
ATOM 642 O O . ALA A 1 89 ? -13.225 -0.599 -3.452 1.00 93.81 89 ALA A O 1
ATOM 643 N N . GLY A 1 90 ? -10.995 -0.381 -3.542 1.00 87.75 90 GLY A N 1
ATOM 644 C CA . GLY A 1 90 ? -10.765 -0.656 -2.123 1.00 87.75 90 GLY A CA 1
ATOM 645 C C . GLY A 1 90 ? -11.079 0.521 -1.192 1.00 87.75 90 GLY A C 1
ATOM 646 O O . GLY A 1 90 ? -11.332 0.295 -0.013 1.00 87.75 90 GLY A O 1
ATOM 647 N N . PHE A 1 91 ? -11.048 1.756 -1.702 1.00 81.62 91 PHE A N 1
ATOM 648 C CA . PHE A 1 91 ? -11.343 2.975 -0.936 1.00 81.62 91 PHE A CA 1
ATOM 649 C C . PHE A 1 91 ? -12.745 3.555 -1.179 1.00 81.62 91 PHE A C 1
ATOM 651 O O . PHE A 1 91 ? -13.125 4.489 -0.472 1.00 81.62 91 PHE A O 1
ATOM 658 N N . ALA A 1 92 ? -13.468 3.060 -2.185 1.00 72.38 92 ALA A N 1
ATOM 659 C CA . ALA A 1 92 ? -14.852 3.433 -2.478 1.00 72.38 92 ALA A CA 1
ATOM 660 C C . ALA A 1 92 ? -15.823 2.805 -1.470 1.00 72.38 92 ALA A C 1
ATOM 662 O O . ALA A 1 92 ? -16.773 3.519 -1.079 1.00 72.38 92 ALA A O 1
#

InterPro domains:
  IPR036259 MFS transporter superfamily [G3DSA:1.20.1250.20] (15-92)
  IPR036259 MFS transporter superfamily [SSF103473] (16-91)